Protein 5BOW (pdb70)

Secondary structure (DSSP, 8-state):
------EEEEEE-GGG-EEEEETTEEEEE-TGGGT-----EEEEE-TTT-TTS-EEEEEETTTTEEEEEE--TT--EEEEES--HHHHHT--GGGGGG-EEEEEETTEEEEEETTSTTEEEE--SSTTPPPEEEE-SS--GGG-BEEEE--

B-factor: mean 14.31, std 9.18, range [3.29, 50.46]

Nearest PDB structures (foldseek):
  5bow-assembly1_A  TM=1.007E+00  e=4.852E-27  Homo sapiens
  8q3j-assembly2_D  TM=9.236E-01  e=1.114E-19  Mus musculus
  8q3j-assembly1_A  TM=9.363E-01  e=2.413E-19  Mus musculus
  1ilr-assembly1_1  TM=8.469E-01  e=3.486E-12  Homo sapiens
  6hpi-assembly1_A  TM=7.900E-01  e=1.325E-08  Homo sapiens

GO terms:
  GO:0005576 extracellular region (C, EXP)
  GO:0005737 cytoplasm (C, EXP)
  GO:0005576 extracellular region (C, TAS)
  GO:0005515 protein binding (F, IPI)

Organism: Homo sapiens (NCBI:txid9606)

Sequence (151 aa):
SSLPMMARYYIIKYADQQKALYTTRDGQLLVGDPVADNCCCAEKICTLPNRRGGLDRTKVPIFLLGIQGGSSRCLACVETEEGPSLQLEDVNIEELYKGGEEATRFTFFQSSSSGSAFRLEAAAWPGWFLLCGPAEPQQPVVQLTKESEPSARTKKFYFEEQSW

Solvent-accessible surface area: 8424 Å² total; per-residue (Å²): 147,108,123,28,143,18,114,51,17,46,2,48,24,31,125,138,83,8,4,9,19,102,131,42,79,11,6,14,12,87,12,115,89,26,127,24,103,36,25,132,5,0,2,5,46,19,186,48,65,38,211,122,114,76,9,8,2,10,0,4,97,58,1,53,46,0,3,0,1,45,123,58,181,159,20,10,48,20,83,14,31,117,41,56,7,74,101,6,64,129,40,43,157,112,1,32,92,8,0,0,30,33,51,80,26,77,107,1,57,19,1,37,0,16,36,74,97,23,51,21,2,13,7,26,97,111,121,126,49,41,5,62,18,40,143,24,106,137,62,25,65,142,0,60,0,75,24,86,109,73,175

Foldseek 3Di:
DDDDDWWWWFKAAPPRWTWWDDPQFIATGPQVVVVTDGWTKTKDFQCPQDPVFTKIWIATDQQQWTKFWDQDPVGIWIGIGRAGRRNLNPDDPVNLRRIWTWDDDDQWIWTARSVDGQWTWFHDPDPPDGITIDRDDDDDSRGTMHTGIDD

InterPro domains:
  IPR000975 Interleukin-1 family [PF00340] (36-148)
  IPR000975 Interleukin-1 family [PR00264] (55-75)
  IPR000975 Interleukin-1 family [PR00264] (95-108)
  IPR000975 Interleukin-1 family [PR00264] (109-124)
  IPR000975 Interleukin-1 family [PTHR10078] (7-151)
  IPR003297 Interleukin-1 receptor antagonist/Interleukin-36 [PR01360] (6-26)
  IPR003297 Interleukin-1 receptor antagonist/Interleukin-36 [PR01360] (78-93)
  IPR003297 Interleukin-1 receptor antagonist/Interleukin-36 [PR01360] (96-116)
  IPR003297 Interleukin-1 receptor antagonist/Interleukin-36 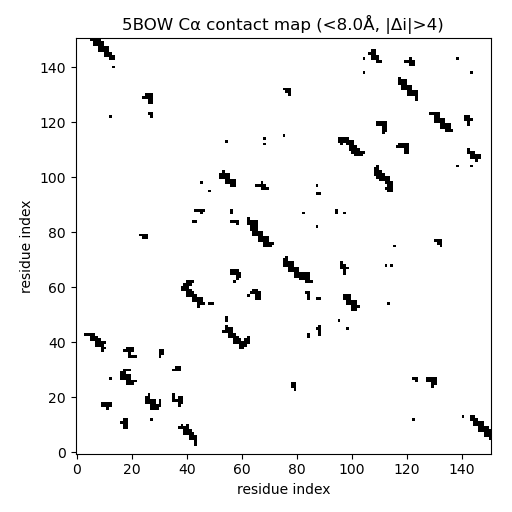[PR01360] (117-135)
  IPR008996 Cytokine IL1/FGF [SSF50353] (8-151)

Radius of gyration: 14.37 Å; Cα contacts (8 Å, |Δi|>4): 378; chains: 1; bounding box: 35×34×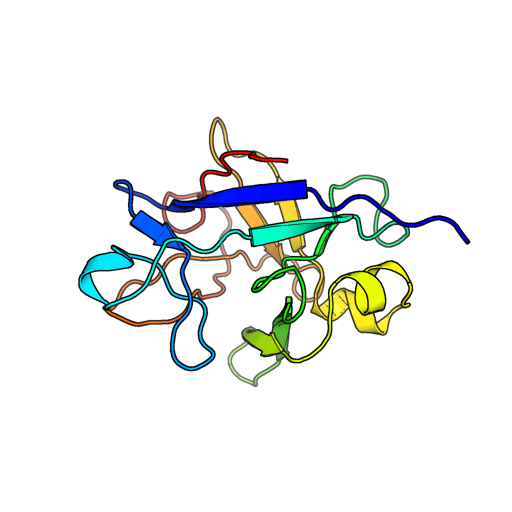36 Å

Structure (mmCIF, N/CA/C/O backbone):
data_5BOW
#
_entry.id   5BOW
#
_cell.length_a   31.264
_cell.length_b   62.514
_cell.length_c   62.550
_cell.angle_alpha   90.00
_cell.angle_beta   90.00
_cell.angle_gamma   90.00
#
_symmetry.space_group_name_H-M   'P 21 2 21'
#
loop_
_entity.id
_entity.type
_entity.pdbx_description
1 polymer 'Interleukin-1 family member 10'
2 non-polymer 1,2-ETHANEDIOL
3 water water
#
loop_
_atom_site.group_PDB
_atom_site.id
_atom_site.type_symbol
_atom_site.label_atom_id
_atom_site.label_alt_id
_atom_site.label_comp_id
_atom_site.label_asym_id
_atom_site.label_entity_id
_atom_site.label_seq_id
_atom_site.pdbx_PDB_ins_code
_atom_site.Cartn_x
_atom_site.Cartn_y
_atom_site.Cartn_z
_atom_site.occupancy
_atom_site.B_iso_or_equiv
_atom_site.auth_seq_id
_atom_site.auth_comp_id
_atom_site.auth_asym_id
_atom_site.auth_atom_id
_atom_site.pdbx_PDB_model_num
ATOM 1 N N . SER A 1 1 ? 24.921 -3.103 -34.368 1.00 37.11 2 SER A N 1
ATOM 2 C CA . SER A 1 1 ? 25.054 -3.333 -32.932 1.00 35.15 2 SER A CA 1
ATOM 3 C C . SER A 1 1 ? 24.671 -4.770 -32.586 1.00 27.92 2 SER A C 1
ATOM 4 O O . SER A 1 1 ? 23.820 -5.366 -33.244 1.00 25.29 2 SER A O 1
ATOM 7 N N . SER A 1 2 ? 25.297 -5.327 -31.554 1.00 20.16 3 SER A N 1
ATOM 8 C CA . SER A 1 2 ? 25.087 -6.735 -31.226 1.00 18.26 3 SER A CA 1
ATOM 9 C C . SER A 1 2 ? 23.698 -7.011 -30.647 1.00 18.87 3 SER A C 1
ATOM 10 O O . SER A 1 2 ? 23.113 -6.169 -29.966 1.00 21.55 3 SER A O 1
ATOM 13 N N . LEU A 1 3 ? 23.176 -8.199 -30.935 1.00 15.48 4 LEU A N 1
ATOM 14 C CA . LEU A 1 3 ? 21.888 -8.632 -30.409 1.00 14.61 4 LEU A CA 1
ATOM 15 C C . LEU A 1 3 ? 22.073 -9.764 -29.412 1.00 16.23 4 LEU A C 1
ATOM 16 O O . LEU A 1 3 ? 22.927 -10.632 -29.607 1.00 19.20 4 LEU A O 1
ATOM 21 N N . PRO A 1 4 ? 21.272 -9.767 -28.336 1.00 17.54 5 PRO A N 1
ATOM 22 C CA . PRO A 1 4 ? 21.324 -10.923 -27.444 1.00 17.13 5 PRO A CA 1
ATOM 23 C C . PRO A 1 4 ? 20.575 -12.074 -28.085 1.00 13.01 5 PRO A C 1
ATOM 24 O O . PRO A 1 4 ? 19.805 -11.868 -29.024 1.00 15.09 5 PRO A O 1
ATOM 28 N N A MET A 1 5 ? 20.804 -13.278 -27.575 0.53 11.91 6 MET A N 1
ATOM 29 N N B MET A 1 5 ? 20.809 -13.291 -27.604 0.47 12.34 6 MET A N 1
ATOM 30 C CA A MET A 1 5 ? 20.059 -14.440 -28.022 0.53 12.29 6 MET A CA 1
ATOM 31 C CA B MET A 1 5 ? 20.022 -14.422 -28.069 0.47 12.56 6 MET A CA 1
ATOM 32 C C A MET A 1 5 ? 19.226 -14.961 -26.860 0.53 8.54 6 MET A C 1
ATOM 33 C C B MET A 1 5 ? 19.221 -14.993 -26.913 0.47 9.13 6 MET A C 1
ATOM 34 O O A MET A 1 5 ? 19.742 -15.585 -25.930 0.53 9.86 6 MET A O 1
ATOM 35 O O B MET A 1 5 ? 19.755 -15.691 -26.050 0.47 9.19 6 MET A O 1
ATOM 44 N N . ALA A 1 6 ? 17.933 -14.680 -26.906 1.00 8.61 7 ALA A N 1
ATOM 45 C CA . ALA A 1 6 ? 17.039 -15.118 -25.857 1.00 7.44 7 ALA A CA 1
ATOM 46 C C . ALA A 1 6 ? 16.983 -16.641 -25.799 1.00 5.25 7 ALA A C 1
ATOM 47 O O . ALA A 1 6 ? 17.053 -17.325 -26.829 1.00 6.67 7 ALA A O 1
ATOM 49 N N . ARG A 1 7 ? 16.878 -17.168 -24.587 1.00 5.46 8 ARG A N 1
ATOM 50 C CA . ARG A 1 7 ? 16.634 -18.589 -24.388 1.00 4.48 8 ARG A CA 1
ATOM 51 C C . ARG A 1 7 ? 15.138 -18.841 -24.528 1.00 4.83 8 ARG A C 1
ATOM 52 O O . ARG A 1 7 ? 14.341 -17.992 -24.138 1.00 6.76 8 ARG A O 1
ATOM 60 N N . TYR A 1 8 ? 14.747 -19.988 -25.076 1.00 3.75 9 TYR A N 1
ATOM 61 C CA . TYR A 1 8 ? 13.336 -20.339 -25.133 1.00 3.29 9 TYR A CA 1
ATOM 62 C C . TYR A 1 8 ? 13.069 -21.653 -24.431 1.00 3.61 9 TYR A C 1
ATOM 63 O O . TYR A 1 8 ? 13.940 -22.528 -24.357 1.00 4.34 9 TYR A O 1
ATOM 72 N N . TYR A 1 9 ? 11.835 -21.786 -23.952 1.00 4.55 10 TYR A N 1
ATOM 73 C CA . TYR A 1 9 ? 11.412 -22.934 -23.169 1.00 3.64 10 TYR A CA 1
ATOM 74 C C . TYR A 1 9 ? 9.952 -23.244 -23.437 1.00 3.88 10 TYR A C 1
ATOM 75 O O . TYR A 1 9 ? 9.186 -22.391 -23.895 1.00 5.82 10 TYR A O 1
ATOM 84 N N . ILE A 1 10 ? 9.572 -24.476 -23.135 1.00 4.03 11 ILE A N 1
ATOM 85 C CA . ILE A 1 10 ? 8.211 -24.770 -22.722 1.00 4.32 11 ILE A CA 1
ATOM 86 C C . ILE A 1 10 ? 8.291 -24.878 -21.200 1.00 4.38 11 ILE A C 1
ATOM 87 O O . ILE A 1 10 ? 9.220 -25.507 -20.666 1.00 5.66 11 ILE A O 1
ATOM 92 N N . ILE A 1 11 ? 7.356 -24.241 -20.502 1.00 4.57 12 ILE A N 1
ATOM 93 C CA . ILE A 1 11 ? 7.390 -24.259 -19.048 1.00 5.32 12 ILE A CA 1
ATOM 94 C C . ILE A 1 11 ? 6.188 -25.023 -18.529 1.00 4.90 12 ILE A C 1
ATOM 95 O O . ILE A 1 11 ? 5.046 -24.738 -18.896 1.00 5.50 12 ILE A O 1
ATOM 100 N N . LYS A 1 12 ? 6.468 -26.014 -17.695 1.00 5.82 13 LYS A N 1
ATOM 101 C CA . LYS A 1 12 ? 5.440 -26.842 -17.108 1.00 6.68 13 LYS A CA 1
ATOM 102 C C . LYS A 1 12 ? 5.327 -26.612 -15.609 1.00 6.99 13 LYS A C 1
ATOM 103 O O . LYS A 1 12 ? 6.219 -26.086 -14.962 1.00 5.78 13 LYS A O 1
ATOM 109 N N . TYR A 1 13 ? 4.191 -27.008 -15.072 1.00 11.79 14 TYR A N 1
ATOM 110 C CA . TYR A 1 13 ? 3.912 -26.926 -13.656 1.00 9.86 14 TYR A CA 1
ATOM 111 C C . TYR A 1 13 ? 3.659 -28.369 -13.230 1.00 8.14 14 TYR A C 1
ATOM 112 O O . TYR A 1 13 ? 4.026 -29.301 -13.947 1.00 12.12 14 TYR A O 1
ATOM 121 N N . ALA A 1 14 ? 3.055 -28.568 -12.070 1.00 8.29 15 ALA A N 1
ATOM 122 C CA . ALA A 1 14 ? 2.739 -29.908 -11.596 1.00 6.88 15 ALA A CA 1
ATOM 123 C C . ALA A 1 14 ? 1.858 -30.660 -12.591 1.00 6.86 15 ALA A C 1
ATOM 124 O O . ALA A 1 14 ? 1.072 -30.058 -13.327 1.00 8.00 15 ALA A O 1
ATOM 126 N N . ASP A 1 15 ? 2.003 -31.980 -12.607 1.00 7.57 16 ASP A N 1
ATOM 127 C CA . ASP A 1 15 ? 1.092 -32.870 -13.326 1.00 8.80 16 ASP A CA 1
ATOM 128 C C . ASP A 1 15 ? 0.996 -32.590 -14.827 1.00 6.87 16 ASP A C 1
ATOM 129 O O . ASP A 1 15 ? -0.070 -32.720 -15.424 1.00 8.76 16 ASP A O 1
ATOM 134 N N A GLN A 1 16 ? 2.129 -32.213 -15.414 0.36 9.24 17 GLN A N 1
ATOM 135 N N B GLN A 1 16 ? 2.121 -32.200 -15.418 0.64 6.70 17 GLN A N 1
ATOM 136 C CA A GLN A 1 16 ? 2.260 -31.977 -16.854 0.36 7.72 17 GLN A CA 1
ATOM 137 C CA B GLN A 1 16 ? 2.254 -31.984 -16.860 0.64 8.08 17 GLN A CA 1
ATOM 138 C C A GLN A 1 16 ? 1.480 -30.773 -17.374 0.36 6.50 17 GLN A C 1
ATOM 139 C C B GLN A 1 16 ? 1.527 -30.743 -17.376 0.64 7.54 17 GLN A C 1
ATOM 140 O O A GLN A 1 16 ? 1.343 -30.602 -18.579 0.36 6.42 17 GLN A O 1
ATOM 141 O O B GLN A 1 16 ? 1.483 -30.510 -18.577 0.64 7.77 17 GLN A O 1
ATOM 152 N N . LYS A 1 17 ? 0.973 -29.939 -16.474 1.00 6.59 18 LYS A N 1
ATOM 153 C CA . LYS A 1 17 ? 0.313 -28.704 -16.875 1.00 5.94 18 LYS A CA 1
ATOM 154 C C . LYS A 1 17 ? 1.359 -27.793 -17.492 1.00 6.79 18 LYS A C 1
ATOM 155 O O . LYS A 1 17 ? 2.527 -27.845 -17.108 1.00 9.61 18 LYS A O 1
ATOM 161 N N . ALA A 1 18 ? 0.953 -26.977 -18.458 1.00 5.67 19 ALA A N 1
ATOM 162 C CA . ALA A 1 18 ? 1.870 -26.096 -19.170 1.00 6.54 19 ALA A CA 1
ATOM 163 C C . ALA A 1 18 ? 1.390 -24.656 -19.126 1.00 5.71 19 ALA A C 1
ATOM 164 O O . ALA A 1 18 ? 0.190 -24.385 -19.032 1.00 5.89 19 ALA A O 1
ATOM 166 N N . LEU A 1 19 ? 2.334 -23.726 -19.216 1.00 5.47 20 LEU A N 1
ATOM 167 C CA . LEU A 1 19 ? 1.994 -22.312 -19.314 1.00 4.64 20 LEU A CA 1
ATOM 168 C C . LEU A 1 19 ? 1.550 -21.963 -20.730 1.00 4.34 20 LEU A C 1
ATOM 169 O O . LEU A 1 19 ? 2.136 -22.425 -21.720 1.00 4.71 20 LEU A O 1
ATOM 174 N N . TYR A 1 20 ? 0.514 -21.139 -20.821 1.00 4.11 21 TYR A N 1
ATOM 175 C CA . TYR A 1 20 ? -0.010 -20.713 -22.109 1.00 4.31 21 TYR A CA 1
ATOM 176 C C . TYR A 1 20 ? -0.680 -19.360 -21.912 1.00 4.48 21 TYR A C 1
ATOM 177 O O . TYR A 1 20 ? -0.812 -18.878 -20.777 1.00 6.10 21 TYR A O 1
ATOM 186 N N A THR A 1 21 ? -1.103 -18.741 -23.009 0.77 4.60 22 THR A N 1
ATOM 187 N N B THR A 1 21 ? -1.097 -18.727 -23.000 0.23 5.82 22 THR A N 1
ATOM 188 C CA A THR A 1 21 ? -1.751 -17.442 -22.890 0.77 5.32 22 THR A CA 1
ATOM 189 C CA B THR A 1 21 ? -1.766 -17.437 -22.883 0.23 6.51 22 THR A CA 1
ATOM 190 C C A THR A 1 21 ? -3.057 -17.358 -23.671 0.77 5.63 22 THR A C 1
ATOM 191 C C B THR A 1 21 ? -3.068 -17.377 -23.659 0.23 5.97 22 THR A C 1
ATOM 192 O O A THR A 1 21 ? -3.192 -17.933 -24.753 0.77 7.03 22 THR A O 1
ATOM 193 O O B THR A 1 21 ? -3.201 -17.972 -24.728 0.23 6.67 22 THR A O 1
ATOM 200 N N . ARG A 1 22 ? -4.029 -16.659 -23.093 1.00 5.81 23 ARG A N 1
ATOM 201 C CA . ARG A 1 22 ? -5.287 -16.375 -23.764 1.00 5.79 23 ARG A CA 1
ATOM 202 C C . ARG A 1 22 ? -5.828 -15.085 -23.167 1.00 6.41 23 ARG A C 1
ATOM 203 O O . ARG A 1 22 ? -5.727 -14.872 -21.952 1.00 6.87 23 ARG A O 1
ATOM 211 N N . ASP A 1 23 ? -6.361 -14.215 -24.023 1.00 7.47 24 ASP A N 1
ATOM 212 C CA . ASP A 1 23 ? -7.005 -12.986 -23.588 1.00 9.00 24 ASP A CA 1
ATOM 213 C C . ASP A 1 23 ? -6.128 -12.160 -22.648 1.00 12.62 24 ASP A C 1
ATOM 214 O O . ASP A 1 23 ? -6.607 -11.591 -21.663 1.00 16.39 24 ASP A O 1
ATOM 219 N N . GLY A 1 24 ? -4.840 -12.101 -22.974 1.00 12.28 25 GLY A N 1
ATOM 220 C CA . GLY A 1 24 ? -3.911 -11.231 -22.277 1.00 14.63 25 GLY A CA 1
ATOM 221 C C . GLY A 1 24 ? -3.475 -11.713 -20.904 1.00 13.23 25 GLY A C 1
ATOM 222 O O . GLY A 1 24 ? -2.868 -10.960 -20.143 1.00 16.57 25 GLY A O 1
ATOM 223 N N . GLN A 1 25 ? -3.755 -12.972 -20.585 1.00 8.48 26 GLN A N 1
ATOM 224 C CA . GLN A 1 25 ? -3.382 -13.529 -19.293 1.00 6.47 26 GLN A CA 1
ATOM 225 C C . GLN A 1 25 ? -2.406 -14.685 -19.478 1.00 6.30 26 GLN A C 1
ATOM 226 O O . GLN A 1 25 ? -2.468 -15.404 -20.485 1.00 7.77 26 GLN A O 1
ATOM 232 N N . LEU A 1 26 ? -1.525 -14.873 -18.500 1.00 6.27 27 LEU A N 1
ATOM 233 C CA . LEU A 1 26 ? -0.629 -16.022 -18.473 1.00 6.44 27 LEU A CA 1
ATOM 234 C C . LEU A 1 26 ? -1.255 -17.088 -17.579 1.00 5.59 27 LEU A C 1
ATOM 235 O O . LEU A 1 26 ? -1.453 -16.871 -16.368 1.00 6.83 27 LEU A O 1
ATOM 240 N N . LEU A 1 27 ? -1.574 -18.234 -18.186 1.00 5.08 28 LEU A N 1
ATOM 241 C CA . LEU A 1 27 ? -2.386 -19.279 -17.572 1.00 4.95 28 LEU A CA 1
ATOM 242 C C . LEU A 1 27 ? -1.596 -20.578 -17.469 1.00 4.22 28 LEU A C 1
ATOM 243 O O . LEU A 1 27 ? -0.547 -20.728 -18.098 1.00 5.38 28 LEU A O 1
ATOM 248 N N . VAL A 1 28 ? -2.110 -21.510 -16.674 1.00 5.84 29 VAL A N 1
ATOM 249 C CA . VAL A 1 28 ? -1.468 -22.801 -16.482 1.00 6.37 29 VAL A CA 1
ATOM 250 C C . VAL A 1 28 ? -2.525 -23.886 -16.566 1.00 6.65 29 VAL A C 1
ATOM 251 O O . VAL A 1 28 ? -3.548 -23.806 -15.898 1.00 9.42 29 VAL A O 1
ATOM 255 N N . GLY A 1 29 ? -2.299 -24.895 -17.397 1.00 5.88 30 GLY A N 1
ATOM 256 C CA . GLY A 1 29 ? -3.254 -25.985 -17.486 1.00 6.94 30 GLY A CA 1
ATOM 257 C C . GLY A 1 29 ? -3.004 -26.814 -18.720 1.00 6.52 30 GLY A C 1
ATOM 258 O O . GLY A 1 29 ? -1.856 -27.017 -19.092 1.00 8.48 30 GLY A O 1
ATOM 259 N N . ASP A 1 30 ? -4.063 -27.307 -19.344 1.00 7.44 31 ASP A N 1
ATOM 260 C CA . ASP A 1 30 ? -3.927 -27.961 -20.636 1.00 7.84 31 ASP A CA 1
ATOM 261 C C . ASP A 1 30 ? -4.265 -26.925 -21.696 1.00 6.35 31 ASP A C 1
ATOM 262 O O . ASP A 1 30 ? -5.437 -26.587 -21.883 1.00 7.13 31 ASP A O 1
ATOM 267 N N . PRO A 1 31 ? -3.246 -26.416 -22.400 1.00 5.72 32 PRO A N 1
ATOM 268 C CA . PRO A 1 31 ? -3.522 -25.339 -23.353 1.00 6.08 32 PRO A CA 1
ATOM 269 C C . PRO A 1 31 ? -4.569 -25.737 -24.392 1.00 5.57 32 PRO A C 1
ATOM 270 O O . PRO A 1 31 ? -5.455 -24.948 -24.707 1.00 6.19 32 PRO A O 1
ATOM 274 N N . VAL A 1 32 ? -4.476 -26.960 -24.897 1.00 5.72 33 VAL A N 1
ATOM 275 C CA . VAL A 1 32 ? -5.376 -27.408 -25.948 1.00 7.49 33 VAL A CA 1
ATOM 276 C C . VAL A 1 32 ? -6.834 -27.448 -25.467 1.00 6.92 33 VAL A C 1
ATOM 277 O O . VAL A 1 32 ? -7.750 -27.120 -26.220 1.00 8.93 33 VAL A O 1
ATOM 281 N N . ALA A 1 33 ? -7.054 -27.823 -24.205 1.00 7.87 34 ALA A N 1
ATOM 282 C CA . ALA A 1 33 ? -8.411 -27.828 -23.634 1.00 9.58 34 ALA A CA 1
ATOM 283 C C . ALA A 1 33 ? -9.017 -26.418 -23.617 1.00 8.44 34 ALA A C 1
ATOM 284 O O . ALA A 1 33 ? -10.236 -26.246 -23.643 1.00 10.40 34 ALA A O 1
ATOM 286 N N . ASP A 1 34 ? -8.154 -25.408 -23.579 1.00 6.86 35 ASP A N 1
ATOM 287 C CA . ASP A 1 34 ? -8.575 -24.009 -23.608 1.00 6.42 35 ASP A CA 1
ATOM 288 C C . ASP A 1 34 ? -8.320 -23.373 -24.983 1.00 5.90 35 ASP A C 1
ATOM 289 O O . ASP A 1 34 ? -8.215 -22.151 -25.097 1.00 7.38 35 ASP A O 1
ATOM 294 N N . ASN A 1 35 ? -8.227 -24.204 -26.019 1.00 7.90 36 ASN A N 1
ATOM 295 C CA . ASN A 1 35 ? -8.159 -23.735 -27.403 1.00 7.35 36 ASN A CA 1
ATOM 296 C C . ASN A 1 35 ? -6.863 -22.973 -27.710 1.00 8.36 36 ASN A C 1
ATOM 297 O O . ASN A 1 35 ? -6.860 -22.052 -28.528 1.00 10.88 36 ASN A O 1
ATOM 302 N N . CYS A 1 36 ? -5.769 -23.376 -27.069 1.00 6.58 37 CYS A N 1
ATOM 303 C CA . CYS A 1 36 ? -4.479 -22.723 -27.201 1.00 6.88 37 CYS A CA 1
ATOM 304 C C . CYS A 1 36 ? -3.381 -23.772 -27.365 1.00 7.32 37 CYS A C 1
ATOM 305 O O . CYS A 1 36 ? -3.628 -24.981 -27.327 1.00 8.08 37 CYS A O 1
ATOM 308 N N A CYS A 1 37 ? -2.157 -23.296 -27.558 0.65 9.21 38 CYS A N 1
ATOM 309 N N B CYS A 1 37 ? -2.152 -23.299 -27.514 0.35 6.82 38 CYS A N 1
ATOM 310 C CA A CYS A 1 37 ? -0.982 -24.157 -27.533 0.65 8.66 38 CYS A CA 1
ATOM 311 C CA B CYS A 1 37 ? -0.988 -24.169 -27.527 0.35 7.02 38 CYS A CA 1
ATOM 312 C C A CYS A 1 37 ? -0.087 -23.736 -26.374 0.65 6.66 38 CYS A C 1
ATOM 313 C C B CYS A 1 37 ? -0.052 -23.722 -26.416 0.35 7.33 38 CYS A C 1
ATOM 314 O O A CYS A 1 37 ? -0.195 -22.617 -25.879 0.65 9.99 38 CYS A O 1
ATOM 315 O O B CYS A 1 37 ? -0.096 -22.566 -25.997 0.35 5.67 38 CYS A O 1
ATOM 320 N N . ALA A 1 38 ? 0.799 -24.628 -25.945 1.00 5.96 39 ALA A N 1
ATOM 321 C CA . ALA A 1 38 ? 1.772 -24.282 -24.918 1.00 6.16 39 ALA A CA 1
ATOM 322 C C . ALA A 1 38 ? 2.628 -23.121 -25.438 1.00 6.51 39 ALA A C 1
ATOM 323 O O . ALA A 1 38 ? 3.080 -23.133 -26.584 1.00 7.44 39 ALA A O 1
ATOM 325 N N . GLU A 1 39 ? 2.823 -22.092 -24.621 1.00 5.27 40 GLU A N 1
ATOM 326 C CA . GLU A 1 39 ? 3.524 -20.905 -25.080 1.00 5.72 40 GLU A CA 1
ATOM 327 C C . GLU A 1 39 ? 5.035 -21.128 -25.110 1.00 4.52 40 GLU A C 1
ATOM 328 O O . GLU A 1 39 ? 5.629 -21.641 -24.155 1.00 5.35 40 GLU A O 1
ATOM 334 N N . LYS A 1 40 ? 5.673 -20.736 -26.206 1.00 4.59 41 LYS A N 1
ATOM 335 C CA . LYS A 1 40 ? 7.125 -20.728 -26.259 1.00 6.14 41 LYS A CA 1
ATOM 336 C C . LYS A 1 40 ? 7.596 -19.473 -25.543 1.00 5.27 41 LYS A C 1
ATOM 337 O O . LYS A 1 40 ? 7.464 -18.365 -26.052 1.00 8.06 41 LYS A O 1
ATOM 343 N N . ILE A 1 41 ? 8.091 -19.658 -24.324 1.00 4.65 42 ILE A N 1
ATOM 344 C CA . ILE A 1 41 ? 8.424 -18.555 -23.438 1.00 5.03 42 ILE A CA 1
ATOM 345 C C . ILE A 1 41 ? 9.915 -18.281 -23.514 1.00 3.99 42 ILE A C 1
ATOM 346 O O . ILE A 1 41 ? 10.728 -19.205 -23.520 1.00 6.00 42 ILE A O 1
ATOM 351 N N . CYS A 1 42 ? 10.284 -17.013 -23.603 1.00 4.56 43 CYS A N 1
ATOM 352 C CA . CYS A 1 42 ? 11.700 -16.711 -23.672 1.00 5.89 43 CYS A CA 1
ATOM 353 C C . CYS A 1 42 ? 12.207 -15.944 -22.466 1.00 5.14 43 CYS A C 1
ATOM 354 O O . CYS A 1 42 ? 11.431 -15.306 -21.748 1.00 6.31 43 CYS A O 1
ATOM 357 N N . THR A 1 43 ? 13.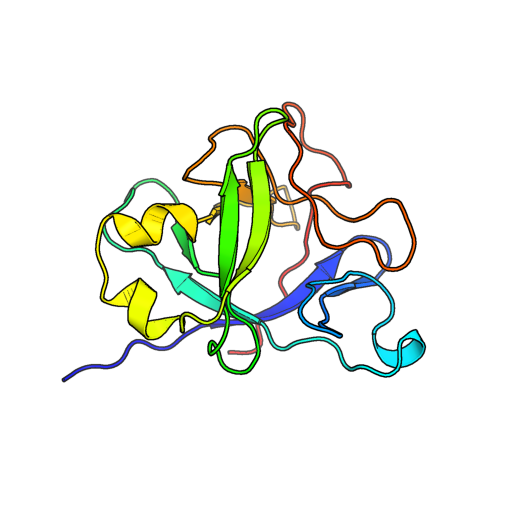515 -16.034 -22.246 1.00 5.29 44 THR A N 1
ATOM 358 C CA . THR A 1 43 ? 14.157 -15.280 -21.190 1.00 5.35 44 THR A CA 1
ATOM 359 C C . THR A 1 43 ? 15.434 -14.624 -21.684 1.00 4.40 44 THR A C 1
ATOM 360 O O . THR A 1 43 ? 16.055 -15.078 -22.644 1.00 5.93 44 THR A O 1
ATOM 364 N N . LEU A 1 44 ? 15.795 -13.538 -21.009 1.00 4.74 45 LEU A N 1
ATOM 365 C CA . LEU A 1 44 ? 17.097 -12.902 -21.144 1.00 5.28 45 LEU A CA 1
ATOM 366 C C . LEU A 1 44 ? 17.529 -12.493 -19.747 1.00 6.39 45 LEU A C 1
ATOM 367 O O . LEU A 1 44 ? 16.684 -12.225 -18.892 1.00 5.98 45 LEU A O 1
ATOM 372 N N . PRO A 1 45 ? 18.846 -12.440 -19.499 1.00 6.04 46 PRO A N 1
ATOM 373 C CA . PRO A 1 45 ? 19.313 -11.990 -18.184 1.00 6.86 46 PRO A CA 1
ATOM 374 C C . PRO A 1 45 ? 19.175 -10.488 -18.017 1.00 6.69 46 PRO A C 1
ATOM 375 O O . PRO A 1 45 ? 19.318 -9.734 -18.989 1.00 8.06 46 PRO A O 1
ATOM 379 N N . ASN A 1 46 ? 18.884 -10.064 -16.791 1.00 7.08 47 ASN A N 1
ATOM 380 C CA . ASN A 1 46 ? 19.036 -8.669 -16.404 1.00 8.32 47 ASN A CA 1
ATOM 381 C C . ASN A 1 46 ? 20.472 -8.548 -15.897 1.00 10.84 47 ASN A C 1
ATOM 382 O O . ASN A 1 46 ? 20.768 -8.866 -14.749 1.00 13.27 47 ASN A O 1
ATOM 387 N N A ARG A 1 47 ? 21.361 -8.175 -16.805 0.35 14.27 48 ARG A N 1
ATOM 388 N N B ARG A 1 47 ? 21.373 -8.056 -16.746 0.65 11.02 48 ARG A N 1
ATOM 389 C CA A ARG A 1 47 ? 22.727 -7.904 -16.429 0.35 17.72 48 ARG A CA 1
ATOM 390 C CA B ARG A 1 47 ? 22.814 -8.119 -16.464 0.65 15.43 48 ARG A CA 1
ATOM 391 C C A ARG A 1 47 ? 22.682 -6.586 -15.672 0.35 22.21 48 ARG A C 1
ATOM 392 C C B ARG A 1 47 ? 23.315 -7.198 -15.350 0.65 17.83 48 ARG A C 1
ATOM 393 O O A ARG A 1 47 ? 21.981 -5.654 -16.074 0.35 25.14 48 ARG A O 1
ATOM 394 O O B ARG A 1 47 ? 24.389 -7.429 -14.779 0.65 21.78 48 ARG A O 1
ATOM 409 N N A GLY A 1 48 ? 23.387 -6.520 -14.552 0.35 22.30 49 GLY A N 1
ATOM 410 N N B GLY A 1 48 ? 22.560 -6.144 -15.054 0.65 20.42 49 GLY A N 1
ATOM 411 C CA A GLY A 1 48 ? 23.456 -5.279 -13.814 0.35 18.73 49 GLY A CA 1
ATOM 412 C CA B GLY A 1 48 ? 23.054 -5.122 -14.150 0.65 22.81 49 GLY A CA 1
ATOM 413 C C A GLY A 1 48 ? 22.579 -5.217 -12.582 0.35 21.52 49 GLY A C 1
ATOM 414 C C B GLY A 1 48 ? 22.483 -5.149 -12.746 0.65 24.01 49 GLY A C 1
ATOM 415 O O A GLY A 1 48 ? 22.825 -4.394 -11.702 0.35 29.83 49 GLY A O 1
ATOM 416 O O B GLY A 1 48 ? 22.897 -4.368 -11.895 0.65 31.60 49 GLY A O 1
ATOM 417 N N . LEU A 1 49 ? 21.552 -6.059 -12.496 1.00 19.20 50 LEU A N 1
ATOM 418 C CA . LEU A 1 49 ? 20.775 -6.055 -11.262 1.00 18.22 50 LEU A CA 1
ATOM 419 C C . LEU A 1 49 ? 21.515 -6.672 -10.076 1.00 23.09 50 LEU A C 1
ATOM 420 O O . LEU A 1 49 ? 21.752 -6.004 -9.065 1.00 30.46 50 LEU A O 1
ATOM 425 N N . ASP A 1 50 ? 21.877 -7.944 -10.200 1.00 24.23 51 ASP A N 1
ATOM 426 C CA . ASP A 1 50 ? 22.600 -8.644 -9.141 1.00 21.09 51 ASP A CA 1
ATOM 427 C C . ASP A 1 50 ? 23.383 -9.793 -9.764 1.00 20.86 51 ASP A C 1
ATOM 428 O O . ASP A 1 50 ? 22.826 -10.857 -10.034 1.00 24.51 51 ASP A O 1
ATOM 433 N N . ARG A 1 51 ? 24.676 -9.569 -9.980 1.00 19.51 52 ARG A N 1
ATOM 434 C CA . ARG A 1 51 ? 25.535 -10.553 -10.627 1.00 22.71 52 ARG A CA 1
ATOM 435 C C . ARG A 1 51 ? 25.755 -11.805 -9.771 1.00 19.87 52 ARG A C 1
ATOM 436 O O . ARG A 1 51 ? 26.338 -12.780 -10.240 1.00 26.90 52 ARG A O 1
ATOM 444 N N . THR A 1 52 ? 25.281 -11.780 -8.527 1.00 20.80 53 THR A N 1
ATOM 445 C CA . THR A 1 52 ? 25.407 -12.938 -7.641 1.00 19.72 53 THR A CA 1
ATOM 446 C C . THR A 1 52 ? 24.224 -13.906 -7.746 1.00 20.18 53 THR A C 1
ATOM 447 O O . THR A 1 52 ? 24.292 -15.027 -7.247 1.00 22.97 53 THR A O 1
ATOM 451 N N . LYS A 1 53 ? 23.137 -13.461 -8.369 1.00 21.27 54 LYS A N 1
ATOM 452 C CA . LYS A 1 53 ? 21.969 -14.316 -8.583 1.00 16.39 54 LYS A CA 1
ATOM 453 C C . LYS A 1 53 ? 21.723 -14.532 -10.081 1.00 14.25 54 LYS A C 1
ATOM 454 O O . LYS A 1 53 ? 22.616 -14.295 -10.900 1.00 15.95 54 LYS A O 1
ATOM 460 N N . VAL A 1 54 ? 20.525 -14.989 -10.442 1.00 9.80 55 VAL A N 1
ATOM 461 C CA . VAL A 1 54 ? 20.184 -15.212 -11.847 1.00 9.18 55 VAL A CA 1
ATOM 462 C C . VAL A 1 54 ? 18.916 -14.426 -12.205 1.00 6.47 55 VAL A C 1
ATOM 463 O O . VAL A 1 54 ? 17.835 -14.996 -12.406 1.00 6.50 55 VAL A O 1
ATOM 467 N N . PRO A 1 55 ? 19.039 -13.096 -12.273 1.00 6.85 56 PRO A N 1
ATOM 468 C CA . PRO A 1 55 ? 17.872 -12.292 -12.651 1.00 7.46 56 PRO A CA 1
ATOM 469 C C . PRO A 1 55 ? 17.559 -12.419 -14.136 1.00 5.79 56 PRO A C 1
ATOM 470 O O . PRO A 1 55 ? 18.471 -12.307 -14.958 1.00 6.94 56 PRO A O 1
ATOM 474 N N . ILE A 1 56 ? 16.289 -12.645 -14.462 1.00 5.60 57 ILE A N 1
ATOM 475 C CA . ILE A 1 56 ? 15.837 -12.795 -15.836 1.00 5.35 57 ILE A CA 1
ATOM 476 C C . ILE A 1 56 ? 14.539 -12.025 -16.095 1.00 5.05 57 ILE A C 1
ATOM 477 O O . ILE A 1 56 ? 13.789 -11.670 -15.166 1.00 5.96 57 ILE A O 1
ATOM 482 N N . PHE A 1 57 ? 14.284 -11.775 -17.378 1.00 5.54 58 PHE A N 1
ATOM 483 C CA . PHE A 1 57 ? 12.986 -11.334 -17.863 1.00 5.38 58 PHE A CA 1
ATOM 484 C C . PHE A 1 57 ? 12.281 -12.538 -18.466 1.00 6.19 58 PHE A C 1
ATOM 485 O O . PHE A 1 57 ? 12.933 -13.481 -18.920 1.00 6.91 58 PHE A O 1
ATOM 493 N N A LEU A 1 58 ? 10.948 -12.508 -18.465 0.62 6.05 59 LEU A N 1
ATOM 494 N N B LEU A 1 58 ? 10.957 -12.483 -18.502 0.38 5.55 59 LEU A N 1
ATOM 495 C CA A LEU A 1 58 ? 10.114 -13.593 -18.993 0.62 6.17 59 LEU A CA 1
ATOM 496 C CA B LEU A 1 58 ? 10.161 -13.575 -19.034 0.38 6.50 59 LEU A CA 1
ATOM 497 C C A LEU A 1 58 ? 9.158 -13.039 -20.045 0.62 5.60 59 LEU A C 1
ATOM 498 C C B LEU A 1 58 ? 9.174 -13.029 -20.052 0.38 5.89 59 LEU A C 1
ATOM 499 O O A LEU A 1 58 ? 8.311 -12.193 -19.741 0.62 7.69 59 LEU A O 1
ATOM 500 O O B LEU A 1 58 ? 8.334 -12.181 -19.733 0.38 5.11 59 LEU A O 1
ATOM 509 N N . GLY A 1 59 ? 9.284 -13.516 -21.281 1.00 5.43 60 GLY A N 1
ATOM 510 C CA . GLY A 1 59 ? 8.464 -13.015 -22.368 1.00 7.74 60 GLY A CA 1
ATOM 511 C C . GLY A 1 59 ? 7.647 -14.072 -23.078 1.00 6.19 60 GLY A C 1
ATOM 512 O O . GLY A 1 59 ? 8.017 -15.245 -23.096 1.00 6.79 60 GLY A O 1
ATOM 513 N N . ILE A 1 60 ? 6.532 -13.639 -23.655 1.00 5.94 61 ILE A N 1
ATOM 514 C CA . ILE A 1 60 ? 5.701 -14.486 -24.490 1.00 6.92 61 ILE A CA 1
ATOM 515 C C . ILE A 1 60 ? 5.653 -13.906 -25.899 1.00 7.24 61 ILE A C 1
ATOM 516 O O . ILE A 1 60 ? 6.087 -12.768 -26.122 1.00 7.53 61 ILE A O 1
ATOM 521 N N . GLN A 1 61 ? 5.130 -14.688 -26.843 1.00 7.88 62 GLN A N 1
ATOM 522 C CA . GLN A 1 61 ? 4.932 -14.234 -28.218 1.00 9.40 62 GLN A CA 1
ATOM 523 C C . GLN A 1 61 ? 6.194 -13.617 -28.824 1.00 9.44 62 GLN A C 1
ATOM 524 O O . GLN A 1 61 ? 6.214 -12.465 -29.267 1.00 10.51 62 GLN A O 1
ATOM 530 N N . GLY A 1 62 ? 7.258 -14.410 -28.824 1.00 10.60 63 GLY A N 1
ATOM 531 C CA . GLY A 1 62 ? 8.529 -13.988 -29.376 1.00 9.72 63 GLY A CA 1
ATOM 532 C C . GLY A 1 62 ? 9.160 -12.879 -28.564 1.00 10.31 63 GLY A C 1
ATOM 533 O O . GLY A 1 62 ? 9.962 -12.098 -29.071 1.00 13.76 63 GLY A O 1
ATOM 534 N N . GLY A 1 63 ? 8.794 -12.808 -27.291 1.00 9.18 64 GLY A N 1
ATOM 535 C CA . GLY A 1 63 ? 9.291 -11.763 -26.425 1.00 8.84 64 GLY A CA 1
ATOM 536 C C . GLY A 1 63 ? 8.620 -10.415 -26.600 1.00 8.59 64 GLY A C 1
ATOM 537 O O . GLY A 1 63 ? 9.144 -9.407 -26.136 1.00 9.59 64 GLY A O 1
ATOM 538 N N A SER A 1 64 ? 7.460 -10.383 -27.249 0.41 9.37 65 SER A N 1
ATOM 539 N N B SER A 1 64 ? 7.464 -10.402 -27.260 0.59 8.58 65 SER A N 1
ATOM 540 C CA A SER A 1 64 ? 6.778 -9.114 -27.505 0.41 9.18 65 SER A CA 1
ATOM 541 C CA B SER A 1 64 ? 6.734 -9.166 -27.542 0.59 10.19 65 SER A CA 1
ATOM 542 C C A SER A 1 64 ? 6.028 -8.577 -26.287 0.41 11.07 65 SER A C 1
ATOM 543 C C B SER A 1 64 ? 5.996 -8.601 -26.324 0.59 10.52 65 SER A C 1
ATOM 544 O O A SER A 1 64 ? 5.778 -7.376 -26.185 0.41 16.69 65 SER A O 1
ATOM 545 O O B SER A 1 64 ? 5.722 -7.405 -26.262 0.59 10.03 65 SER A O 1
ATOM 550 N N . ARG A 1 65 ? 5.651 -9.471 -25.377 1.00 7.87 66 ARG A N 1
ATOM 551 C CA . ARG A 1 65 ? 4.961 -9.073 -24.149 1.00 8.68 66 ARG A CA 1
ATOM 552 C C . ARG A 1 65 ? 5.652 -9.777 -22.996 1.00 6.46 66 ARG A C 1
ATOM 553 O O . ARG A 1 65 ? 5.964 -10.956 -23.097 1.00 9.83 66 ARG A O 1
ATOM 561 N N . CYS A 1 66 ? 5.899 -9.054 -21.908 1.00 6.79 67 CYS A N 1
ATOM 562 C CA . CYS A 1 66 ? 6.673 -9.596 -20.800 1.00 6.19 67 CYS A CA 1
ATOM 563 C C . CYS A 1 66 ? 5.939 -9.486 -19.475 1.00 6.19 67 CYS A C 1
ATOM 564 O O . CYS A 1 66 ? 5.085 -8.613 -19.279 1.00 8.21 67 CYS A O 1
ATOM 567 N N . LEU A 1 67 ? 6.278 -10.396 -18.569 1.00 6.31 68 LEU A N 1
ATOM 568 C CA . LEU A 1 67 ? 5.621 -10.495 -17.275 1.00 6.39 68 LEU A CA 1
ATOM 569 C C . LEU A 1 67 ? 6.143 -9.424 -16.333 1.00 6.79 68 LEU A C 1
ATOM 570 O O . LEU A 1 67 ? 7.348 -9.233 -16.213 1.00 8.00 68 LEU A O 1
ATOM 575 N N . ALA A 1 68 ? 5.225 -8.728 -15.669 1.00 6.95 69 ALA A N 1
ATOM 576 C CA . ALA A 1 68 ? 5.582 -7.651 -14.753 1.00 7.64 69 ALA A CA 1
ATOM 577 C C . ALA A 1 68 ? 4.857 -7.772 -13.432 1.00 7.33 69 ALA A C 1
ATOM 578 O O . ALA A 1 68 ? 3.727 -8.262 -13.381 1.00 7.82 69 ALA A O 1
ATOM 580 N N . CYS A 1 69 ? 5.479 -7.266 -12.369 1.00 7.95 70 CYS A N 1
ATOM 581 C CA . CYS A 1 69 ? 4.786 -7.096 -11.097 1.00 9.08 70 CYS A CA 1
ATOM 582 C C . CYS A 1 69 ? 4.024 -5.793 -11.103 1.00 13.43 70 CYS A C 1
ATOM 583 O O . CYS A 1 69 ? 4.445 -4.811 -11.712 1.00 16.08 70 CYS A O 1
ATOM 586 N N . VAL A 1 70 ? 2.906 -5.787 -10.398 1.00 14.38 71 VAL A N 1
ATOM 587 C CA . VAL A 1 70 ? 2.178 -4.557 -10.151 1.00 19.60 71 VAL A CA 1
ATOM 588 C C . VAL A 1 70 ? 1.825 -4.495 -8.665 1.00 17.34 71 VAL A C 1
ATOM 589 O O . VAL A 1 70 ? 1.298 -5.457 -8.100 1.00 20.62 71 VAL A O 1
ATOM 593 N N . GLU A 1 71 ? 2.176 -3.382 -8.032 1.00 20.81 72 GLU A N 1
ATOM 594 C CA . GLU A 1 71 ? 1.917 -3.187 -6.614 1.00 21.58 72 GLU A CA 1
ATOM 595 C C . GLU A 1 71 ? 0.454 -2.843 -6.364 1.00 19.66 72 GLU A C 1
ATOM 596 O O . GLU A 1 71 ? -0.137 -2.018 -7.074 1.00 22.71 72 GLU A O 1
ATOM 602 N N . THR A 1 72 ? -0.126 -3.478 -5.350 1.00 18.94 73 THR A N 1
ATOM 603 C CA . THR A 1 72 ? -1.467 -3.148 -4.881 1.00 17.11 73 THR A CA 1
ATOM 604 C C . THR A 1 72 ? -1.424 -3.050 -3.358 1.00 18.98 73 THR A C 1
ATOM 605 O O . THR A 1 72 ? -0.437 -3.448 -2.740 1.00 19.69 73 THR A O 1
ATOM 609 N N . GLU A 1 73 ? -2.493 -2.547 -2.747 1.00 18.33 74 GLU A N 1
ATOM 610 C CA . GLU A 1 73 ? -2.548 -2.468 -1.287 1.00 21.33 74 GLU A CA 1
ATOM 611 C C . GLU A 1 73 ? -2.629 -3.850 -0.633 1.00 20.89 74 GLU A C 1
ATOM 612 O O . GLU A 1 73 ?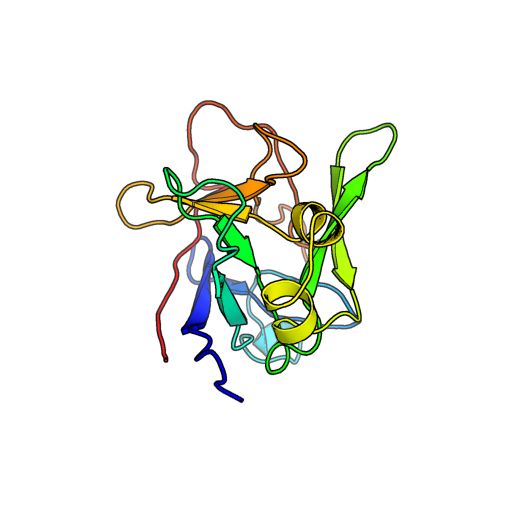 -2.439 -3.984 0.578 1.00 23.09 74 GLU A O 1
ATOM 618 N N . GLU A 1 74 ? -2.914 -4.871 -1.435 1.00 17.29 75 GLU A N 1
ATOM 619 C CA . GLU A 1 74 ? -2.948 -6.244 -0.950 1.00 18.78 75 GLU A CA 1
ATOM 620 C C . GLU A 1 74 ? -1.700 -7.000 -1.380 1.00 15.41 75 GLU A C 1
ATOM 621 O O . GLU A 1 74 ? -1.691 -8.229 -1.387 1.00 19.11 75 GLU A O 1
ATOM 627 N N . GLY A 1 75 ? -0.652 -6.272 -1.750 1.00 14.91 76 GLY A N 1
ATOM 628 C CA . GLY A 1 75 ? 0.579 -6.909 -2.175 1.00 14.29 76 GLY A CA 1
ATOM 629 C C . GLY A 1 75 ? 0.703 -7.001 -3.683 1.00 10.79 76 GLY A C 1
ATOM 630 O O . GLY A 1 75 ? -0.186 -6.564 -4.429 1.00 12.07 76 GLY A O 1
ATOM 631 N N . PRO A 1 76 ? 1.822 -7.559 -4.157 1.00 10.12 77 PRO A N 1
ATOM 632 C CA . PRO A 1 76 ? 2.061 -7.526 -5.599 1.00 9.93 77 PRO A CA 1
ATOM 633 C C . PRO A 1 76 ? 1.270 -8.589 -6.346 1.00 9.51 77 PRO A C 1
ATOM 634 O O . PRO A 1 76 ? 1.016 -9.680 -5.817 1.00 13.10 77 PRO A O 1
ATOM 638 N N . SER A 1 77 ? 0.882 -8.261 -7.568 1.00 12.61 78 SER A N 1
ATOM 639 C CA . SER A 1 77 ? 0.332 -9.246 -8.481 1.00 14.29 78 SER A CA 1
ATOM 640 C C . SER A 1 77 ? 1.107 -9.179 -9.787 1.00 10.37 78 SER A C 1
ATOM 641 O O . SER A 1 77 ? 2.073 -8.417 -9.912 1.00 13.09 78 SER A O 1
ATOM 644 N N . LEU A 1 78 ? 0.679 -9.983 -10.749 1.00 8.68 79 LEU A N 1
ATOM 645 C CA . LEU A 1 78 ? 1.392 -10.147 -12.002 1.00 8.05 79 LEU A CA 1
ATOM 646 C C . LEU A 1 78 ? 0.484 -9.830 -13.168 1.00 8.77 79 LEU A C 1
ATOM 647 O O . LEU A 1 78 ? -0.724 -10.096 -13.126 1.00 12.03 79 LEU A O 1
ATOM 652 N N . GLN A 1 79 ? 1.069 -9.264 -14.213 1.00 7.56 80 GLN A N 1
ATOM 653 C CA . GLN A 1 79 ? 0.366 -9.127 -15.477 1.00 10.02 80 GLN A CA 1
ATOM 654 C C . GLN A 1 79 ? 1.355 -9.066 -16.620 1.00 8.58 80 GLN A C 1
ATOM 655 O O . GLN A 1 79 ? 2.515 -8.692 -16.436 1.00 9.75 80 GLN A O 1
ATOM 661 N N . LEU A 1 80 ? 0.890 -9.448 -17.801 1.00 8.58 81 LEU A N 1
ATOM 662 C CA . LEU A 1 80 ? 1.663 -9.289 -19.019 1.00 7.35 81 LEU A CA 1
ATOM 663 C C . LEU A 1 80 ? 1.526 -7.854 -19.491 1.00 7.86 81 LEU A C 1
ATOM 664 O O . LEU A 1 80 ? 0.451 -7.271 -19.398 1.00 11.54 81 LEU A O 1
ATOM 669 N N . GLU A 1 81 ? 2.617 -7.274 -19.979 1.00 7.42 82 GLU A N 1
ATOM 670 C CA . GLU A 1 81 ? 2.581 -5.903 -20.484 1.00 7.63 82 GLU A CA 1
ATOM 671 C C . GLU A 1 81 ? 3.185 -5.803 -21.875 1.00 8.19 82 GLU A C 1
ATOM 672 O O . GLU A 1 81 ? 4.004 -6.634 -22.274 1.00 10.64 82 GLU A O 1
ATOM 678 N N . ASP A 1 82 ? 2.761 -4.772 -22.603 1.00 9.67 83 ASP A N 1
ATOM 679 C CA . ASP A 1 82 ? 3.217 -4.511 -23.962 1.00 13.00 83 ASP A CA 1
ATOM 680 C C . ASP A 1 82 ? 4.576 -3.820 -23.956 1.00 13.67 83 ASP A C 1
ATOM 681 O O . ASP A 1 82 ? 4.714 -2.659 -24.342 1.00 14.87 83 ASP A O 1
ATOM 686 N N . VAL A 1 83 ? 5.570 -4.553 -23.478 1.00 13.01 84 VAL A N 1
ATOM 687 C CA . VAL A 1 83 ? 6.949 -4.111 -23.446 1.00 15.08 84 VAL A CA 1
ATOM 688 C C . VAL A 1 83 ? 7.704 -5.337 -23.906 1.00 15.36 84 VAL A C 1
ATOM 689 O O . VAL A 1 83 ? 7.469 -6.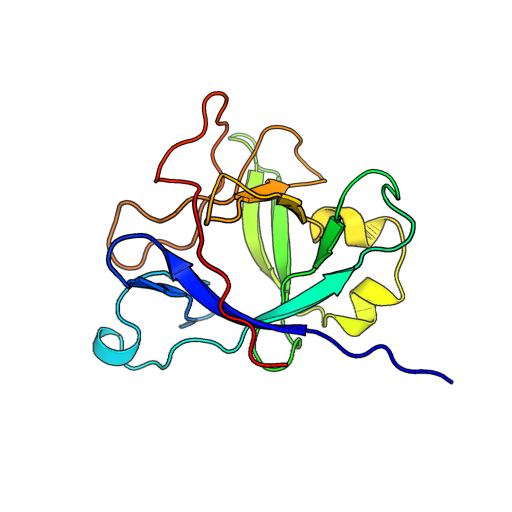429 -23.384 1.00 16.58 84 VAL A O 1
ATOM 693 N N . ASN A 1 84 ? 8.575 -5.197 -24.902 1.00 13.08 85 ASN A N 1
ATOM 694 C CA . ASN A 1 84 ? 9.264 -6.378 -25.399 1.00 13.17 85 ASN A CA 1
ATOM 695 C C . ASN A 1 84 ? 10.581 -6.646 -24.666 1.00 11.19 85 ASN A C 1
ATOM 696 O O . ASN A 1 84 ? 11.134 -5.768 -23.997 1.00 14.07 85 ASN A O 1
ATOM 701 N N . ILE A 1 85 ? 11.067 -7.873 -24.776 1.00 7.92 86 ILE A N 1
ATOM 702 C CA . ILE A 1 85 ? 12.144 -8.340 -23.923 1.00 8.32 86 ILE A CA 1
ATOM 703 C C . ILE A 1 85 ? 13.488 -7.682 -24.259 1.00 9.34 86 ILE A C 1
ATOM 704 O O . ILE A 1 85 ? 14.365 -7.545 -23.392 1.00 9.23 86 ILE A O 1
ATOM 709 N N . GLU A 1 86 ? 13.638 -7.239 -25.505 1.00 11.45 87 GLU A N 1
ATOM 710 C CA . GLU A 1 86 ? 14.833 -6.501 -25.876 1.00 14.47 87 GLU A CA 1
ATOM 711 C C . GLU A 1 86 ? 14.818 -5.084 -25.306 1.00 15.70 87 GLU A C 1
ATOM 712 O O . GLU A 1 86 ? 15.864 -4.555 -24.948 1.00 22.68 87 GLU A O 1
ATOM 718 N N . GLU A 1 87 ? 13.634 -4.481 -25.220 1.00 15.39 88 GLU A N 1
ATOM 719 C CA . GLU A 1 87 ? 13.478 -3.186 -24.557 1.00 15.70 88 GLU A CA 1
ATOM 720 C C . GLU A 1 87 ? 13.895 -3.264 -23.080 1.00 17.31 88 GLU A C 1
ATOM 721 O O . GLU A 1 87 ? 14.463 -2.321 -22.545 1.00 20.35 88 GLU A O 1
ATOM 727 N N . LEU A 1 88 ? 13.609 -4.391 -22.426 1.00 12.95 89 LEU A N 1
ATOM 728 C CA . LEU A 1 88 ? 14.012 -4.622 -21.030 1.00 12.34 89 LEU A CA 1
ATOM 729 C C . LEU A 1 88 ? 15.512 -4.895 -20.917 1.00 13.64 89 LEU A C 1
ATOM 730 O O . LEU A 1 88 ? 16.192 -4.364 -20.034 1.00 15.28 89 LEU A O 1
ATOM 735 N N . TYR A 1 89 ? 16.034 -5.711 -21.827 1.00 12.79 90 TYR A N 1
ATOM 736 C CA . TYR A 1 89 ? 17.452 -6.064 -21.830 1.00 12.10 90 TYR A CA 1
ATOM 737 C C . TYR A 1 89 ? 18.344 -4.828 -21.956 1.00 17.29 90 TYR A C 1
ATOM 738 O O . TYR A 1 89 ? 19.421 -4.779 -21.366 1.00 22.26 90 TYR A O 1
ATOM 747 N N . LYS A 1 90 ? 17.870 -3.831 -22.704 1.00 18.48 91 LYS A N 1
ATOM 748 C CA . LYS A 1 90 ? 18.639 -2.622 -22.998 1.00 23.64 91 LYS A CA 1
ATOM 749 C C . LYS A 1 90 ? 18.200 -1.448 -22.121 1.00 25.64 91 LYS A C 1
ATOM 750 O O . LYS A 1 90 ? 18.645 -0.312 -22.325 1.00 28.00 91 LYS A O 1
ATOM 756 N N . GLY A 1 91 ? 17.336 -1.724 -21.147 1.00 25.79 92 GLY A N 1
ATOM 757 C CA . GLY A 1 91 ? 16.765 -0.682 -20.313 1.00 26.25 92 GLY A CA 1
ATOM 758 C C . GLY A 1 91 ? 17.541 -0.394 -19.038 1.00 24.93 92 GLY A C 1
ATOM 759 O O . GLY A 1 91 ? 18.721 -0.721 -18.928 1.00 27.88 92 GLY A O 1
ATOM 760 N N . GLY A 1 92 ? 16.871 0.225 -18.072 1.00 20.81 93 GLY A N 1
ATOM 761 C CA . GLY A 1 92 ? 17.495 0.572 -16.807 1.00 18.98 93 GLY A CA 1
ATOM 762 C C . GLY A 1 92 ? 16.688 0.109 -15.608 1.00 17.21 93 GLY A C 1
ATOM 763 O O . GLY A 1 92 ? 16.137 -1.000 -15.603 1.00 16.41 93 GLY A O 1
ATOM 764 N N . GLU A 1 93 ? 16.597 0.962 -14.591 1.00 15.40 94 GLU A N 1
ATOM 765 C CA . GLU A 1 93 ? 15.928 0.603 -13.338 1.00 14.88 94 GLU A CA 1
ATOM 766 C C . GLU A 1 93 ? 14.450 0.248 -13.515 1.00 11.71 94 GLU A C 1
ATOM 767 O O . GLU A 1 93 ? 13.894 -0.537 -12.743 1.00 11.55 94 GLU A O 1
ATOM 773 N N . GLU A 1 94 ? 13.814 0.804 -14.543 1.00 11.73 95 GLU A N 1
ATOM 774 C CA . GLU A 1 94 ? 12.414 0.492 -14.810 1.00 13.66 95 GLU A CA 1
ATOM 775 C C . GLU A 1 94 ? 12.214 -1.003 -15.096 1.00 13.43 95 GLU A C 1
ATOM 776 O O . GLU A 1 94 ? 11.118 -1.537 -14.940 1.00 12.67 95 GLU A O 1
ATOM 782 N N . ALA A 1 95 ? 13.282 -1.687 -15.496 1.00 9.88 96 ALA A N 1
ATOM 783 C CA . ALA A 1 95 ? 13.201 -3.110 -15.811 1.00 8.86 96 ALA A CA 1
ATOM 784 C C . ALA A 1 95 ? 13.141 -4.006 -14.566 1.00 7.34 96 ALA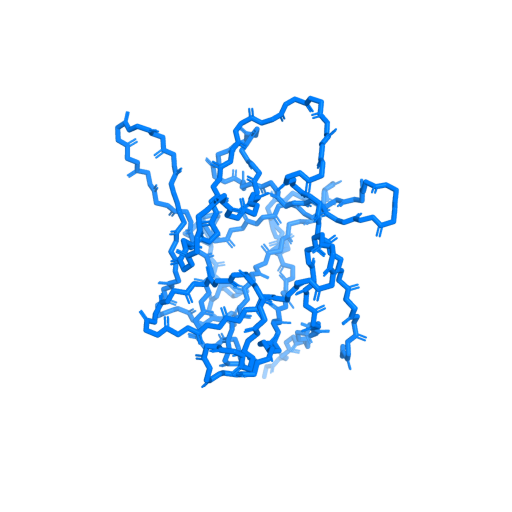 A C 1
ATOM 785 O O . ALA A 1 95 ? 12.821 -5.187 -14.663 1.00 7.66 96 ALA A O 1
ATOM 787 N N . THR A 1 96 ? 13.423 -3.450 -13.391 1.00 8.16 97 THR A N 1
ATOM 788 C CA . THR A 1 96 ? 13.432 -4.265 -12.176 1.00 8.14 97 THR A CA 1
ATOM 789 C C . THR A 1 96 ? 12.060 -4.882 -11.894 1.00 6.36 97 THR A C 1
ATOM 790 O O . THR A 1 96 ? 11.956 -6.019 -11.453 1.00 7.44 97 THR A O 1
ATOM 794 N N . ARG A 1 97 ? 11.014 -4.133 -12.219 1.00 7.85 98 ARG A N 1
ATOM 795 C CA . ARG A 1 97 ? 9.625 -4.572 -12.074 1.00 10.43 98 ARG A CA 1
ATOM 796 C C . ARG A 1 97 ? 9.281 -5.816 -12.916 1.00 8.51 98 ARG A C 1
ATOM 797 O O . ARG A 1 97 ? 8.324 -6.542 -12.623 1.00 8.66 98 ARG A O 1
ATOM 805 N N . PHE A 1 98 ? 10.067 -6.035 -13.964 1.00 6.46 99 PHE A N 1
ATOM 806 C CA . PHE A 1 98 ? 9.917 -7.161 -14.880 1.00 5.67 99 PHE A CA 1
ATOM 807 C C . PHE A 1 98 ? 10.936 -8.274 -14.610 1.00 5.61 99 PHE A C 1
ATOM 808 O O . PHE A 1 98 ? 11.056 -9.221 -15.403 1.00 6.32 99 PHE A O 1
ATOM 816 N N . THR A 1 99 ? 11.697 -8.148 -13.525 1.00 5.13 100 THR A N 1
ATOM 817 C CA . THR A 1 99 ? 12.804 -9.074 -13.273 1.00 5.63 100 THR A CA 1
ATOM 818 C C . THR A 1 99 ? 12.454 -10.122 -12.220 1.00 5.34 100 THR A C 1
ATOM 819 O O . THR A 1 99 ? 11.871 -9.802 -11.180 1.00 5.98 100 THR A O 1
ATOM 823 N N . PHE A 1 100 ? 12.829 -11.370 -12.499 1.00 5.49 101 PHE A N 1
ATOM 824 C CA . PHE A 1 100 ? 12.624 -12.478 -11.583 1.00 5.17 101 PHE A CA 1
ATOM 825 C C . PHE A 1 100 ? 13.932 -13.222 -11.389 1.00 5.47 101 PHE A C 1
ATOM 826 O O . PHE A 1 100 ? 14.674 -13.467 -12.343 1.00 7.05 101 PHE A O 1
ATOM 834 N N . PHE A 1 101 ? 14.227 -13.577 -10.143 1.00 5.39 102 PHE A N 1
ATOM 835 C CA . PHE A 1 101 ? 15.413 -14.365 -9.852 1.00 6.17 102 PHE A CA 1
ATOM 836 C C . PHE A 1 101 ? 15.083 -15.840 -10.052 1.00 5.83 102 PHE A C 1
ATOM 837 O O . PHE A 1 101 ? 14.179 -16.378 -9.420 1.00 6.79 102 PHE A O 1
ATOM 845 N N . GLN A 1 102 ? 15.821 -16.488 -10.940 1.00 6.96 103 GLN A N 1
ATOM 846 C CA . GLN A 1 102 ? 15.598 -17.882 -11.287 1.00 6.84 103 GLN A CA 1
ATOM 847 C C . GLN A 1 102 ? 16.514 -18.756 -10.441 1.00 6.67 103 GLN A C 1
ATOM 848 O O . GLN A 1 102 ? 17.728 -18.573 -10.437 1.00 8.37 103 GLN A O 1
ATOM 854 N N . SER A 1 103 ? 15.941 -19.710 -9.724 1.00 7.48 104 SER A N 1
ATOM 855 C CA . SER A 1 103 ? 16.741 -20.616 -8.906 1.00 9.47 104 SER A CA 1
ATOM 856 C C . SER A 1 103 ? 16.247 -22.044 -9.036 1.00 9.11 104 SER A C 1
ATOM 857 O O . SER A 1 103 ? 15.128 -22.285 -9.458 1.00 10.23 104 SER A O 1
ATOM 860 N N A SER A 1 104 ? 17.107 -22.992 -8.682 0.67 9.07 105 SER A N 1
ATOM 861 N N B SER A 1 104 ? 17.101 -22.986 -8.658 0.33 10.14 105 SER A N 1
ATOM 862 C CA A SER A 1 104 ? 16.738 -24.399 -8.673 0.67 9.44 105 SER A CA 1
ATOM 863 C CA B SER A 1 104 ? 16.751 -24.395 -8.697 0.33 10.76 105 SER A CA 1
ATOM 864 C C A SER A 1 104 ? 16.106 -24.807 -7.359 0.67 11.04 105 SER A C 1
ATOM 865 C C B SER A 1 104 ? 16.150 -24.848 -7.370 0.33 11.98 105 SER A C 1
ATOM 866 O O A SER A 1 104 ? 16.465 -24.318 -6.286 0.67 15.58 105 SER A O 1
ATOM 867 O O B SER A 1 104 ? 16.559 -24.406 -6.293 0.33 14.71 105 SER A O 1
ATOM 872 N N . SER A 1 105 ? 15.165 -25.729 -7.458 1.00 12.26 106 SER A N 1
ATOM 873 C CA . SER A 1 105 ? 14.659 -26.408 -6.290 1.00 17.52 106 SER A CA 1
ATOM 874 C C . SER A 1 105 ? 14.686 -27.844 -6.740 1.00 18.23 106 SER A C 1
ATOM 875 O O . SER A 1 105 ? 13.730 -28.319 -7.349 1.00 18.68 106 SER A O 1
ATOM 878 N N . GLY A 1 106 ? 15.811 -28.511 -6.496 1.00 20.08 107 GLY A N 1
ATOM 879 C CA . GLY A 1 106 ? 16.026 -29.842 -7.026 1.00 22.53 107 GLY A CA 1
ATOM 880 C C . GLY A 1 106 ? 15.954 -29.793 -8.541 1.00 18.77 107 GLY A C 1
ATOM 881 O O . GLY A 1 106 ? 16.717 -29.083 -9.190 1.00 17.42 107 GLY A O 1
ATOM 882 N N . SER A 1 107 ? 14.999 -30.522 -9.101 1.00 15.90 108 SER A N 1
ATOM 883 C CA . SER A 1 107 ? 14.817 -30.576 -10.545 1.00 15.78 108 SER A CA 1
ATOM 884 C C . SER A 1 107 ? 13.851 -29.508 -11.064 1.00 18.76 108 SER A C 1
ATOM 885 O O . SER A 1 107 ? 13.568 -29.429 -12.259 1.00 20.69 108 SER A O 1
ATOM 888 N N . ALA A 1 108 ? 13.352 -28.667 -10.166 1.00 16.52 109 ALA A N 1
ATOM 889 C CA . ALA A 1 108 ? 12.444 -27.603 -10.583 1.00 15.83 109 ALA A CA 1
ATOM 890 C C . ALA A 1 108 ? 13.124 -26.244 -10.529 1.00 12.15 109 ALA A C 1
ATOM 891 O O . ALA A 1 108 ? 14.236 -26.102 -10.029 1.00 10.52 109 ALA A O 1
ATOM 893 N N . PHE A 1 109 ? 12.427 -25.239 -11.040 1.00 11.14 110 PHE A N 1
ATOM 894 C CA . PHE A 1 109 ? 12.870 -23.867 -10.922 1.00 10.18 110 PHE A CA 1
ATOM 895 C C . PHE A 1 109 ? 11.834 -23.051 -10.179 1.00 6.92 110 PHE A C 1
ATOM 896 O O . PHE A 1 109 ? 10.638 -23.306 -10.283 1.00 8.89 110 PHE A O 1
ATOM 904 N N . ARG A 1 110 ? 12.304 -22.068 -9.426 1.00 5.89 111 ARG A N 1
ATOM 905 C CA . ARG A 1 110 ? 11.434 -21.114 -8.770 1.00 6.30 111 ARG A CA 1
ATOM 906 C C . ARG A 1 110 ? 11.816 -19.726 -9.263 1.00 6.66 111 ARG A C 1
ATOM 907 O O . ARG A 1 110 ? 12.963 -19.490 -9.649 1.00 8.50 111 ARG A O 1
ATOM 915 N N . LEU A 1 111 ? 10.849 -18.819 -9.259 1.00 6.41 112 LEU A N 1
ATOM 916 C CA . LEU A 1 111 ? 11.055 -17.467 -9.770 1.00 6.13 112 LEU A CA 1
ATOM 917 C C . LEU A 1 111 ? 10.602 -16.450 -8.741 1.00 4.89 112 LEU A C 1
ATOM 918 O O . LEU A 1 111 ? 9.424 -16.383 -8.403 1.00 6.64 112 LEU A O 1
ATOM 923 N N . GLU A 1 112 ? 11.558 -15.698 -8.208 1.00 6.05 113 GLU A N 1
ATOM 924 C CA . GLU A 1 112 ? 11.290 -14.722 -7.162 1.00 5.84 113 GLU A CA 1
ATOM 925 C C . GLU A 1 112 ? 11.246 -13.316 -7.754 1.00 6.03 113 GLU A C 1
ATOM 926 O O . GLU A 1 112 ? 12.141 -12.926 -8.504 1.00 7.38 113 GLU A O 1
ATOM 932 N N . ALA A 1 113 ? 10.212 -12.553 -7.417 1.00 6.33 114 ALA A N 1
ATOM 933 C CA . ALA A 1 113 ? 10.090 -11.184 -7.915 1.00 6.64 114 ALA A CA 1
ATOM 934 C C . ALA A 1 113 ? 11.213 -10.301 -7.377 1.00 6.57 114 ALA A C 1
ATOM 935 O O . ALA A 1 113 ? 11.330 -10.122 -6.166 1.00 8.91 114 ALA A O 1
ATOM 937 N N . ALA A 1 114 ? 12.021 -9.721 -8.264 1.00 6.86 115 ALA A N 1
ATOM 938 C CA . ALA A 1 114 ? 13.089 -8.825 -7.816 1.00 8.46 115 ALA A CA 1
ATOM 939 C C . ALA A 1 114 ? 12.537 -7.572 -7.140 1.00 9.27 115 ALA A C 1
ATOM 940 O O . ALA A 1 114 ? 13.135 -7.046 -6.199 1.00 10.96 115 ALA A O 1
ATOM 942 N N . ALA A 1 115 ? 11.390 -7.095 -7.612 1.00 8.64 116 ALA A N 1
ATOM 943 C CA . ALA A 1 115 ? 10.770 -5.902 -7.041 1.00 9.50 116 ALA A CA 1
ATOM 944 C C . ALA A 1 115 ? 10.120 -6.176 -5.687 1.00 9.44 116 ALA A C 1
ATOM 945 O O . ALA A 1 115 ? 9.864 -5.245 -4.921 1.00 11.67 116 ALA A O 1
ATOM 947 N N . TRP A 1 116 ? 9.844 -7.449 -5.406 1.00 8.63 117 TRP A N 1
ATOM 948 C CA . TRP A 1 116 ? 9.168 -7.864 -4.177 1.00 8.56 117 TRP A CA 1
ATOM 949 C C . TRP A 1 116 ? 9.827 -9.113 -3.591 1.00 8.35 117 TRP A C 1
ATOM 950 O O . TRP A 1 116 ? 9.297 -10.225 -3.697 1.00 7.60 117 TRP A O 1
ATOM 961 N N . PRO A 1 117 ? 11.003 -8.932 -2.970 1.00 10.17 118 PRO A N 1
ATOM 962 C CA . PRO A 1 117 ? 11.745 -10.058 -2.388 1.00 12.45 118 PRO A CA 1
ATOM 963 C C . PRO A 1 117 ? 10.861 -10.918 -1.494 1.00 10.72 118 PRO A C 1
ATOM 964 O O . PRO A 1 117 ? 10.049 -10.386 -0.736 1.00 11.37 118 PRO A O 1
ATOM 968 N N . GLY A 1 118 ? 10.984 -12.235 -1.620 1.00 10.81 119 GLY A N 1
ATOM 969 C CA . GLY A 1 118 ? 10.179 -13.136 -0.815 1.00 12.04 119 GLY A CA 1
ATOM 970 C C . GLY A 1 118 ? 8.899 -13.589 -1.501 1.00 8.13 119 GLY A C 1
ATOM 971 O O . GLY A 1 118 ? 8.225 -14.500 -1.014 1.00 10.83 119 GLY A O 1
ATOM 972 N N . TRP A 1 119 ? 8.573 -12.972 -2.633 1.00 6.71 120 TRP A N 1
ATOM 973 C CA . TRP A 1 119 ? 7.376 -13.333 -3.385 1.00 6.01 120 TRP A CA 1
ATOM 974 C C . TRP A 1 119 ? 7.767 -14.135 -4.619 1.00 5.45 120 TRP A C 1
ATOM 975 O O . TRP A 1 119 ? 8.659 -13.725 -5.369 1.00 7.59 120 TRP A O 1
ATOM 986 N N . PHE A 1 120 ? 7.091 -15.266 -4.827 1.00 5.42 121 PHE A N 1
ATOM 987 C CA . PHE A 1 120 ? 7.452 -16.229 -5.854 1.00 5.26 121 PHE A CA 1
ATOM 988 C C . PHE A 1 120 ? 6.287 -16.513 -6.786 1.00 5.18 121 PHE A C 1
ATOM 989 O O . PHE A 1 120 ? 5.128 -16.512 -6.362 1.00 5.68 121 PHE A O 1
ATOM 997 N N A LEU A 1 121 ? 6.606 -16.768 -8.052 0.52 6.05 122 LEU A N 1
ATOM 998 N N B LEU A 1 121 ? 6.585 -16.741 -8.061 0.48 4.47 122 LEU A N 1
ATOM 999 C CA A LEU A 1 121 ? 5.631 -17.257 -9.018 0.52 6.92 122 LEU A CA 1
ATOM 1000 C CA B LEU A 1 121 ? 5.552 -17.189 -8.984 0.48 4.61 122 LEU A CA 1
ATOM 1001 C C A LEU A 1 121 ? 4.918 -18.489 -8.465 0.52 6.05 122 LEU A C 1
ATOM 1002 C C B LEU A 1 121 ? 4.910 -18.455 -8.452 0.48 4.46 122 LEU A C 1
ATOM 1003 O O A LEU A 1 121 ? 5.559 -19.390 -7.920 0.52 5.76 122 LEU A O 1
ATOM 1004 O O B LEU A 1 121 ? 5.586 -19.340 -7.920 0.48 6.43 122 LEU A O 1
ATOM 1013 N N . CYS A 1 122 ? 3.596 -18.527 -8.606 1.00 5.83 123 CYS A N 1
ATOM 1014 C CA . CYS A 1 122 ? 2.795 -19.558 -7.988 1.00 6.84 123 CYS A CA 1
ATOM 1015 C C . CYS A 1 122 ? 1.744 -20.031 -8.982 1.00 7.20 123 CYS A C 1
ATOM 1016 O O . CYS A 1 122 ? 1.139 -19.217 -9.680 1.00 8.06 123 CYS A O 1
ATOM 1019 N N . GLY A 1 123 ? 1.522 -21.338 -9.053 1.00 7.65 124 GLY A N 1
ATOM 1020 C CA . GLY A 1 123 ? 0.518 -21.870 -9.955 1.00 7.22 124 GLY A CA 1
ATOM 1021 C C . GLY A 1 123 ? -0.870 -21.557 -9.441 1.00 8.43 124 GLY A C 1
ATOM 1022 O O . GLY A 1 123 ? -1.052 -21.301 -8.254 1.00 10.09 124 GLY A O 1
ATOM 1023 N N . PRO A 1 124 ? -1.863 -21.568 -10.337 1.00 10.19 125 PRO A N 1
ATOM 1024 C CA . PRO A 1 124 ? -3.249 -21.253 -9.986 1.00 10.87 125 PRO A CA 1
ATOM 1025 C C . PRO A 1 124 ? -3.914 -22.376 -9.201 1.00 11.25 125 PRO A C 1
ATOM 1026 O O . PRO A 1 124 ? -3.549 -23.554 -9.346 1.00 14.09 125 PRO A O 1
ATOM 1030 N N . ALA A 1 125 ? -4.897 -22.007 -8.389 1.00 10.98 126 ALA A N 1
ATOM 1031 C CA . ALA A 1 125 ? -5.701 -22.979 -7.659 1.00 14.28 126 ALA A CA 1
ATOM 1032 C C . ALA A 1 125 ? -7.101 -23.090 -8.263 1.00 15.70 126 ALA A C 1
ATOM 1033 O O . ALA A 1 125 ? -7.877 -23.952 -7.875 1.00 21.22 126 ALA A O 1
ATOM 1035 N N . GLU A 1 126 ? -7.424 -22.203 -9.202 1.00 11.02 127 GLU A N 1
ATOM 1036 C CA . GLU A 1 126 ? -8.731 -22.193 -9.858 1.00 10.30 127 GLU A CA 1
ATOM 1037 C C . GLU A 1 126 ? -8.567 -22.275 -11.371 1.00 9.35 127 GLU A C 1
ATOM 1038 O O . GLU A 1 126 ? -7.577 -21.787 -11.912 1.00 8.96 127 GLU A O 1
ATOM 1044 N N . PRO A 1 127 ? -9.556 -22.863 -12.068 1.00 9.21 128 PRO A N 1
ATOM 1045 C CA . PRO A 1 127 ? -9.510 -22.879 -13.537 1.00 10.13 128 PRO A CA 1
ATOM 1046 C C . PRO A 1 127 ? -9.430 -21.466 -14.111 1.00 7.77 128 PRO A C 1
ATOM 1047 O O . PRO A 1 127 ? -10.140 -20.560 -13.650 1.00 8.99 128 PRO A O 1
ATOM 1051 N N . GLN A 1 128 ? -8.555 -21.285 -15.096 1.00 8.19 129 GLN A N 1
ATOM 1052 C CA . GLN A 1 128 ? -8.416 -20.014 -15.818 1.00 8.71 129 GLN A CA 1
ATOM 1053 C C . GLN A 1 128 ? -7.938 -18.847 -14.955 1.00 8.46 129 GLN A C 1
ATOM 1054 O O . GLN A 1 128 ? -8.055 -17.682 -15.351 1.00 9.81 129 GLN A O 1
ATOM 1060 N N . GLN A 1 129 ? -7.387 -19.162 -13.786 1.00 8.70 130 GLN A N 1
ATOM 1061 C CA . GLN A 1 129 ? -6.765 -18.151 -12.940 1.00 8.69 130 GLN A CA 1
ATOM 1062 C C . GLN A 1 129 ? -5.356 -17.860 -13.451 1.00 7.65 130 GLN A C 1
ATOM 1063 O O . GLN A 1 129 ? -4.599 -18.777 -13.721 1.00 8.76 130 GLN A O 1
ATOM 1069 N N . PRO A 1 130 ? -4.996 -16.577 -13.587 1.00 9.58 131 PRO A N 1
ATOM 1070 C CA . PRO A 1 130 ? -3.634 -16.305 -14.049 1.00 11.01 131 PRO A CA 1
ATOM 1071 C C . PRO A 1 130 ? -2.584 -16.727 -13.020 1.00 10.16 131 PRO A C 1
ATOM 1072 O O . PRO A 1 130 ? -2.903 -16.933 -11.839 1.00 8.69 131 PRO A O 1
ATOM 1076 N N A VAL A 1 131 ? -1.344 -16.888 -13.469 0.58 8.72 132 VAL A N 1
ATOM 1077 N N B VAL A 1 131 ? -1.340 -16.860 -13.466 0.42 8.3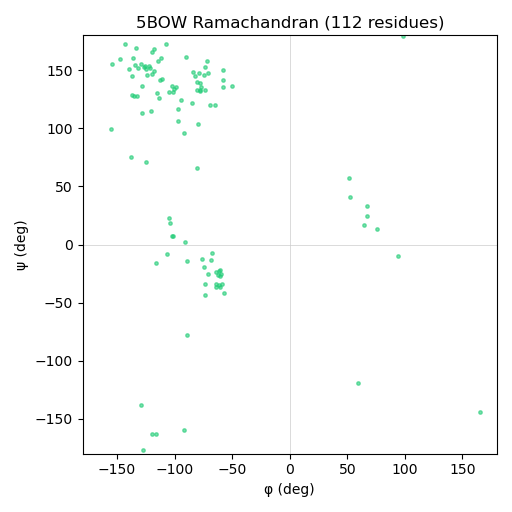8 132 VAL A N 1
ATOM 1078 C CA A VAL A 1 131 ? -0.249 -17.120 -12.535 0.58 9.28 132 VAL A CA 1
ATOM 1079 C CA B VAL A 1 131 ? -0.230 -17.107 -12.552 0.42 8.46 132 VAL A CA 1
ATOM 1080 C C A VAL A 1 131 ? -0.291 -16.076 -11.421 0.58 7.21 132 VAL A C 1
ATOM 1081 C C B VAL A 1 131 ? -0.212 -16.055 -11.437 0.42 9.88 132 VAL A C 1
ATOM 1082 O O A VAL A 1 131 ? -0.672 -14.922 -11.644 0.58 9.34 132 VAL A O 1
ATOM 1083 O O B VAL A 1 131 ? -0.470 -14.871 -11.675 0.42 11.23 132 VAL A O 1
ATOM 1090 N N . GLN A 1 132 ? 0.081 -16.506 -10.221 1.00 8.40 133 GLN A N 1
ATOM 1091 C CA . GLN A 1 132 ? -0.003 -15.685 -9.024 1.00 9.69 133 GLN A CA 1
ATOM 1092 C C . GLN A 1 132 ? 1.382 -15.439 -8.436 1.00 7.26 133 GLN A C 1
ATOM 1093 O O . GLN A 1 132 ? 2.368 -16.036 -8.863 1.00 6.74 133 GLN A O 1
ATOM 1099 N N . LEU A 1 133 ? 1.440 -14.551 -7.452 1.00 7.53 134 LEU A N 1
ATOM 1100 C CA . LEU A 1 133 ? 2.598 -14.422 -6.580 1.00 7.99 134 LEU A CA 1
ATOM 1101 C C . LEU A 1 133 ? 2.201 -14.864 -5.182 1.00 6.40 134 LEU A C 1
ATOM 1102 O O . LEU A 1 133 ? 1.104 -14.555 -4.721 1.00 9.86 134 LEU A O 1
ATOM 1107 N N . THR A 1 134 ? 3.106 -15.556 -4.499 1.00 6.20 135 THR A N 1
ATOM 1108 C CA . THR A 1 134 ? 2.853 -15.992 -3.134 1.00 7.75 135 THR A CA 1
ATOM 1109 C C . THR A 1 134 ? 4.100 -15.768 -2.289 1.00 7.18 135 THR A C 1
ATOM 1110 O O . THR A 1 134 ? 5.221 -15.895 -2.790 1.00 6.86 135 THR A O 1
ATOM 1114 N N . LYS A 1 135 ? 3.912 -15.423 -1.019 1.00 8.21 136 LYS A N 1
ATOM 1115 C CA . LYS A 1 135 ? 5.044 -15.213 -0.130 1.00 10.47 136 LYS A CA 1
ATOM 1116 C C . LYS A 1 135 ? 5.385 -16.508 0.586 1.00 15.60 136 LYS A C 1
ATOM 1117 O O . LYS A 1 135 ? 4.797 -16.835 1.615 1.00 25.55 136 LYS A O 1
ATOM 1123 N N . GLU A 1 136 ? 6.345 -17.239 0.038 1.00 15.99 137 GLU A N 1
ATOM 1124 C CA . GLU A 1 136 ? 6.641 -18.590 0.495 1.00 18.48 137 GLU A CA 1
ATOM 1125 C C . GLU A 1 136 ? 8.034 -18.676 1.101 1.00 26.85 137 GLU A C 1
ATOM 1126 O O . GLU A 1 136 ? 9.011 -18.223 0.502 1.00 32.15 137 GLU A O 1
ATOM 1132 N N . SER A 1 137 ? 8.114 -19.257 2.293 1.00 26.99 138 SER A N 1
ATOM 1133 C CA . SER A 1 137 ? 9.390 -19.524 2.935 1.00 31.76 138 SER A CA 1
ATOM 1134 C C . SER A 1 137 ? 9.871 -20.901 2.490 1.00 30.79 138 SER A C 1
ATOM 1135 O O . SER A 1 137 ? 10.731 -21.018 1.614 1.00 43.25 138 SER A O 1
ATOM 1138 N N . GLU A 1 138 ? 9.293 -21.939 3.087 1.00 27.55 139 GLU A N 1
ATOM 1139 C CA . GLU A 1 138 ? 9.617 -23.319 2.738 1.00 31.33 139 GLU A CA 1
ATOM 1140 C C . GLU A 1 138 ? 9.105 -23.643 1.333 1.00 29.96 139 GLU A C 1
ATOM 1141 O O . GLU A 1 138 ? 7.903 -23.551 1.080 1.00 32.92 139 GLU A O 1
ATOM 1147 N N . PRO A 1 139 ? 10.016 -24.017 0.412 1.00 23.80 140 PRO A N 1
ATOM 1148 C CA . PRO A 1 139 ? 9.629 -24.311 -0.978 1.00 20.75 140 PRO A CA 1
ATOM 1149 C C . PRO A 1 139 ? 8.578 -25.424 -1.078 1.00 18.87 140 PRO A C 1
ATOM 1150 O O . PRO A 1 139 ? 8.637 -26.384 -0.313 1.00 21.07 140 PRO A O 1
ATOM 1154 N N . SER A 1 140 ? 7.626 -25.282 -1.999 1.00 20.98 141 SER A N 1
ATOM 1155 C CA . SER A 1 140 ? 6.557 -26.261 -2.165 1.00 21.26 141 SER A CA 1
ATOM 1156 C C . SER A 1 140 ? 6.215 -26.418 -3.639 1.00 16.79 141 SER A C 1
ATOM 1157 O O . SER A 1 140 ? 6.691 -25.645 -4.481 1.00 17.48 141 SER A O 1
ATOM 1160 N N . ALA A 1 141 ? 5.364 -27.397 -3.938 1.00 15.69 142 ALA A N 1
ATOM 1161 C CA . ALA A 1 141 ? 4.935 -27.667 -5.305 1.00 14.53 142 ALA A CA 1
ATOM 1162 C C . ALA A 1 141 ? 4.233 -26.470 -5.949 1.00 12.11 142 ALA A C 1
ATOM 1163 O O . ALA A 1 141 ? 4.231 -26.342 -7.170 1.00 13.59 142 ALA A O 1
ATOM 1165 N N . ARG A 1 142 ? 3.640 -25.601 -5.136 1.00 10.69 143 ARG A N 1
ATOM 1166 C CA . ARG A 1 142 ? 2.932 -24.445 -5.676 1.00 10.04 143 ARG A CA 1
ATOM 1167 C C . ARG A 1 142 ? 3.848 -23.472 -6.406 1.00 6.77 143 ARG A C 1
ATOM 1168 O O . ARG A 1 142 ? 3.388 -22.722 -7.255 1.00 8.40 143 ARG A O 1
ATOM 1176 N N . THR A 1 143 ? 5.140 -23.484 -6.086 1.00 6.30 144 THR A N 1
ATOM 1177 C CA . THR A 1 143 ? 6.070 -22.531 -6.6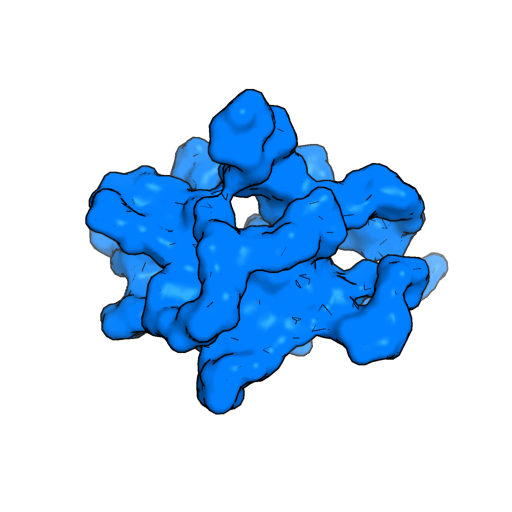97 1.00 6.47 144 THR A CA 1
ATOM 1178 C C . THR A 1 143 ? 7.100 -23.194 -7.621 1.00 5.98 144 THR A C 1
ATOM 1179 O O . THR A 1 143 ? 8.054 -22.557 -8.073 1.00 7.32 144 THR A O 1
ATOM 1183 N N A LYS A 1 144 ? 6.909 -24.478 -7.901 0.60 6.15 145 LYS A N 1
ATOM 1184 N N B LYS A 1 144 ? 6.906 -24.475 -7.901 0.40 5.91 145 LYS A N 1
ATOM 1185 C CA A LYS A 1 144 ? 7.874 -25.225 -8.701 0.60 6.96 145 LYS A CA 1
ATOM 1186 C CA B LYS A 1 144 ? 7.869 -25.207 -8.712 0.40 6.37 145 LYS A CA 1
ATOM 1187 C C A LYS A 1 144 ? 7.446 -25.326 -10.159 0.60 6.71 145 LYS A C 1
ATOM 1188 C C B LYS A 1 144 ? 7.436 -25.308 -10.163 0.40 5.66 145 LYS A C 1
ATOM 1189 O O A LYS A 1 144 ? 6.365 -25.839 -10.469 0.60 6.58 145 LYS A O 1
ATOM 1190 O O B LYS A 1 144 ? 6.348 -25.800 -10.476 0.40 10.54 145 LYS A O 1
ATOM 1201 N N . PHE A 1 145 ? 8.305 -24.843 -11.049 1.00 6.30 146 PHE A N 1
ATOM 1202 C CA . PHE A 1 145 ? 8.052 -24.911 -12.474 1.00 6.35 146 PHE A CA 1
ATOM 1203 C C . PHE A 1 145 ? 9.155 -25.713 -13.133 1.00 8.30 146 PHE A C 1
ATOM 1204 O O . PHE A 1 145 ? 10.243 -25.871 -12.564 1.00 14.12 146 PHE A O 1
ATOM 1212 N N . TYR A 1 146 ? 8.871 -26.248 -14.307 1.00 4.91 147 TYR A N 1
ATOM 1213 C CA . TYR A 1 146 ? 9.822 -27.094 -15.008 1.00 5.56 147 TYR A CA 1
ATOM 1214 C C . TYR A 1 146 ? 10.129 -26.464 -16.348 1.00 6.82 147 TYR A C 1
ATOM 1215 O O . TYR A 1 146 ? 9.256 -26.345 -17.199 1.00 9.48 147 TYR A O 1
ATOM 1224 N N . PHE A 1 147 ? 11.376 -26.046 -16.525 1.00 6.98 148 PHE A N 1
ATOM 1225 C CA . PHE A 1 147 ? 11.797 -25.366 -17.740 1.00 8.66 148 PHE A CA 1
ATOM 1226 C C . PHE A 1 147 ? 12.400 -26.389 -18.680 1.00 9.53 148 PHE A C 1
ATOM 1227 O O . PHE A 1 147 ? 13.425 -26.998 -18.353 1.00 17.13 148 PHE A O 1
ATOM 1235 N N A GLU A 1 148 ? 11.807 -26.534 -19.858 0.73 6.46 149 GLU A N 1
ATOM 1236 N N B GLU A 1 148 ? 11.764 -26.643 -19.819 0.27 7.62 149 GLU A N 1
ATOM 1237 C CA A GLU A 1 148 ? 12.327 -27.447 -20.862 0.73 5.56 149 GLU A CA 1
ATOM 1238 C CA B GLU A 1 148 ? 12.395 -27.497 -20.826 0.27 9.07 149 GLU A CA 1
ATOM 1239 C C A GLU A 1 148 ? 12.878 -26.617 -22.009 0.73 5.28 149 GLU A C 1
ATOM 1240 C C B GLU A 1 148 ? 12.887 -26.649 -21.991 0.27 6.14 149 GLU A C 1
ATOM 1241 O O A GLU A 1 148 ? 12.117 -26.042 -22.793 0.73 4.80 149 GLU A O 1
ATOM 1242 O O B GLU A 1 148 ? 12.099 -26.114 -22.777 0.27 8.03 149 GLU A O 1
ATOM 1253 N N . GLN A 1 149 ? 14.204 -26.509 -22.070 1.00 5.06 150 GLN A N 1
ATOM 1254 C CA . GLN A 1 149 ? 14.832 -25.569 -22.991 1.00 4.82 150 GLN A CA 1
ATOM 1255 C C . GLN A 1 149 ? 14.772 -26.039 -24.427 1.00 4.24 150 GLN A C 1
ATOM 1256 O O . GLN A 1 149 ? 15.101 -27.188 -24.730 1.00 7.40 150 GLN A O 1
ATOM 1262 N N . SER A 1 150 ? 14.381 -25.126 -25.306 1.00 4.62 151 SER A N 1
ATOM 1263 C CA . SER A 1 150 ? 14.296 -25.392 -26.736 1.00 5.58 151 SER A CA 1
ATOM 1264 C C . SER A 1 150 ? 15.267 -24.539 -27.563 1.00 5.08 151 SER A C 1
ATOM 1265 O O . SER A 1 150 ? 15.496 -24.828 -28.731 1.00 7.01 151 SER A O 1
ATOM 1268 N N . TRP A 1 151 ? 15.817 -23.477 -26.974 1.00 3.82 152 TRP A N 1
ATOM 1269 C CA . TRP A 1 151 ? 16.735 -22.595 -27.675 1.00 4.67 152 TRP A CA 1
ATOM 1270 C C . TRP A 1 151 ? 17.643 -21.893 -26.673 1.00 4.42 152 TRP A C 1
ATOM 1271 O O . TRP A 1 151 ? 18.806 -21.603 -27.000 1.00 6.36 152 TRP A O 1
#

CATH classification: 2.80.10.50